Protein AF-A0A6D2JEH6-F1 (afdb_monomer_lite)

Secondary structure (DSSP, 8-state):
-HHHHHHTT------S-HHHHHHHHHHHHHHHHHHH-S--EEE--S-GGG-HHHHHHHHHHHHTT-EEEEEES-TTS--TT--GGGTPEEEE-TTSSSS-HHHHHHHHHHT------

Structure (mmCIF, N/CA/C/O backbone):
data_AF-A0A6D2JEH6-F1
#
_entry.id   AF-A0A6D2JEH6-F1
#
loop_
_atom_site.group_PDB
_atom_site.id
_atom_site.type_symbol
_atom_site.label_atom_id
_atom_site.label_alt_id
_atom_site.label_comp_id
_atom_site.label_asym_id
_atom_site.label_entity_id
_atom_site.label_seq_id
_atom_site.pdbx_PDB_ins_code
_atom_site.Cartn_x
_atom_site.Cartn_y
_atom_site.Cartn_z
_atom_site.occupancy
_atom_site.B_iso_or_equiv
_atom_site.auth_seq_id
_atom_site.auth_comp_id
_atom_site.auth_asym_id
_atom_site.auth_atom_id
_atom_site.pdbx_PDB_model_num
ATOM 1 N N . MET A 1 1 ? 7.323 -4.798 -20.475 1.00 51.69 1 MET A N 1
ATOM 2 C CA . MET A 1 1 ? 6.713 -5.170 -19.175 1.00 51.69 1 MET A CA 1
ATOM 3 C C . MET A 1 1 ? 5.180 -5.192 -19.118 1.00 51.69 1 MET A C 1
ATOM 5 O O . MET A 1 1 ? 4.658 -6.056 -18.431 1.00 51.69 1 MET A O 1
ATOM 9 N N . LYS A 1 2 ? 4.420 -4.338 -19.824 1.00 55.88 2 LYS A N 1
ATOM 10 C CA . LYS A 1 2 ? 2.959 -4.188 -19.589 1.00 55.88 2 LYS A CA 1
ATOM 11 C C . LYS A 1 2 ? 2.104 -5.464 -19.681 1.00 55.88 2 LYS A C 1
ATOM 13 O O . LYS A 1 2 ? 1.191 -5.643 -18.885 1.00 55.88 2 LYS A O 1
ATOM 18 N N . LYS A 1 3 ? 2.388 -6.368 -20.629 1.00 60.75 3 LYS A N 1
ATOM 19 C CA . LYS A 1 3 ? 1.535 -7.552 -20.858 1.00 60.75 3 LYS A CA 1
ATOM 20 C C . LYS A 1 3 ? 1.557 -8.549 -19.696 1.00 60.75 3 LYS A C 1
ATOM 22 O O . LYS A 1 3 ? 0.512 -9.087 -19.367 1.00 60.75 3 LYS A O 1
ATOM 27 N N . GLN A 1 4 ? 2.713 -8.798 -19.081 1.00 67.12 4 GLN A N 1
ATOM 28 C CA . GLN A 1 4 ? 2.839 -9.810 -18.022 1.00 67.12 4 GLN A CA 1
ATOM 29 C C . GLN A 1 4 ? 2.136 -9.371 -16.731 1.00 67.12 4 GLN A C 1
ATOM 31 O O . GLN A 1 4 ? 1.376 -10.150 -16.167 1.00 67.12 4 GLN A O 1
ATOM 36 N N . TYR A 1 5 ? 2.305 -8.109 -16.328 1.00 69.19 5 TYR A N 1
ATOM 37 C CA . TYR A 1 5 ? 1.587 -7.525 -15.192 1.00 69.19 5 TYR A CA 1
ATOM 38 C C . TYR A 1 5 ? 0.078 -7.492 -15.425 1.00 69.19 5 TYR A C 1
ATOM 40 O O . TYR A 1 5 ? -0.680 -7.921 -14.560 1.00 69.19 5 TYR A O 1
ATOM 48 N N . TRP A 1 6 ? -0.350 -7.107 -16.630 1.00 68.62 6 TRP A N 1
ATOM 49 C CA . TRP A 1 6 ? -1.756 -7.170 -17.017 1.00 68.62 6 TRP A CA 1
ATOM 50 C C . TRP A 1 6 ? -2.327 -8.593 -16.925 1.00 68.62 6 TRP A C 1
ATOM 52 O O . TRP A 1 6 ? -3.403 -8.791 -16.366 1.00 68.62 6 TRP A O 1
ATOM 62 N N . TYR A 1 7 ? -1.601 -9.608 -17.413 1.00 75.62 7 TYR A N 1
ATOM 63 C CA . TYR A 1 7 ? -2.022 -11.011 -17.294 1.00 75.62 7 TYR A CA 1
ATOM 64 C C . TYR A 1 7 ? -2.048 -11.514 -15.847 1.00 75.62 7 TYR A C 1
ATOM 66 O O . TYR A 1 7 ? -2.855 -12.380 -15.523 1.00 75.62 7 TYR A O 1
ATOM 74 N N . ALA A 1 8 ? -1.205 -10.957 -14.980 1.00 75.62 8 ALA A N 1
ATOM 75 C CA . ALA A 1 8 ? -1.225 -11.214 -13.546 1.00 75.62 8 ALA A CA 1
ATOM 76 C C . ALA A 1 8 ? -2.281 -10.376 -12.791 1.00 75.62 8 ALA A C 1
ATOM 78 O O . ALA A 1 8 ? -2.401 -10.501 -11.575 1.00 75.62 8 ALA A O 1
ATOM 79 N N . GLY A 1 9 ? -3.070 -9.555 -13.496 1.00 77.00 9 GLY A N 1
ATOM 80 C CA . GLY A 1 9 ? -4.145 -8.747 -12.918 1.00 77.00 9 GLY A CA 1
ATOM 81 C C . GLY A 1 9 ? -3.679 -7.452 -12.250 1.00 77.00 9 GLY A C 1
ATOM 82 O O . GLY A 1 9 ? -4.456 -6.836 -11.523 1.00 77.00 9 GLY A O 1
ATOM 83 N N . PHE A 1 10 ? -2.435 -7.031 -12.483 1.00 78.12 10 PHE A N 1
ATOM 84 C CA . PHE A 1 10 ? -1.943 -5.734 -12.036 1.00 78.12 10 PHE A CA 1
ATOM 85 C C . PHE A 1 10 ? -2.366 -4.636 -13.008 1.00 78.12 10 PHE A C 1
ATOM 87 O O . PHE A 1 10 ? -2.263 -4.775 -14.230 1.00 78.12 10 PHE A O 1
ATOM 94 N N . PHE A 1 11 ? -2.801 -3.519 -12.437 1.00 74.81 11 PHE A N 1
ATOM 95 C CA . PHE A 1 11 ? -3.062 -2.291 -13.168 1.00 74.81 11 PHE A CA 1
ATOM 96 C C . PHE A 1 11 ? -1.797 -1.440 -13.165 1.00 74.81 11 PHE A C 1
ATOM 98 O O . PHE A 1 11 ? -1.114 -1.340 -12.148 1.00 74.81 11 PHE A O 1
ATOM 105 N N . PHE A 1 12 ? -1.481 -0.863 -14.318 1.00 73.75 12 PHE A N 1
ATOM 106 C CA . PHE A 1 12 ? -0.352 0.039 -14.485 1.00 73.75 12 PHE A CA 1
ATOM 107 C C . PHE A 1 12 ? -0.905 1.402 -14.879 1.00 73.75 12 PHE A C 1
ATOM 109 O O . PHE A 1 12 ? -1.660 1.481 -15.851 1.00 73.75 12 PHE A O 1
ATOM 116 N N . ASP A 1 13 ? -0.561 2.433 -14.114 1.00 73.31 13 ASP A N 1
ATOM 117 C CA . ASP A 1 13 ? -0.879 3.815 -14.457 1.00 73.31 13 ASP A CA 1
ATOM 118 C C . ASP A 1 13 ? 0.348 4.460 -15.105 1.00 73.31 13 ASP A C 1
ATOM 120 O O . ASP A 1 13 ? 1.470 4.326 -14.618 1.00 73.31 13 ASP A O 1
ATOM 124 N N . GLU A 1 14 ? 0.121 5.129 -16.230 1.00 69.06 14 GLU A N 1
ATOM 125 C CA . GLU A 1 14 ? 1.138 5.888 -16.944 1.00 69.06 14 GLU A CA 1
ATOM 126 C C . GLU A 1 14 ? 0.853 7.366 -16.744 1.00 69.06 14 GLU A C 1
ATOM 128 O O . GLU A 1 14 ? -0.109 7.918 -17.277 1.00 69.06 14 GLU A O 1
ATOM 133 N N . GLY A 1 15 ? 1.690 8.002 -15.937 1.00 63.66 15 GLY A N 1
ATOM 134 C CA . GLY A 1 15 ? 1.724 9.441 -15.768 1.00 63.66 15 GLY A CA 1
ATOM 135 C C . GLY A 1 15 ? 3.045 9.967 -16.298 1.00 63.66 15 GLY A C 1
ATOM 136 O O . GLY A 1 15 ? 4.078 9.325 -16.128 1.00 63.66 15 GLY A O 1
ATOM 137 N N . ASP A 1 16 ? 3.004 11.147 -16.909 1.00 71.56 16 ASP A N 1
ATOM 138 C CA . ASP A 1 16 ? 4.212 11.842 -17.367 1.00 71.56 16 ASP A CA 1
ATOM 139 C C . ASP A 1 16 ? 5.062 12.372 -16.195 1.00 71.56 16 ASP A C 1
ATOM 141 O O . ASP A 1 16 ? 6.186 12.822 -16.402 1.00 71.56 16 ASP A O 1
ATOM 145 N N . ASP A 1 17 ? 4.531 12.321 -14.968 1.00 83.38 17 ASP A N 1
ATOM 146 C CA . ASP A 1 17 ? 5.134 12.898 -13.771 1.00 83.38 17 ASP A CA 1
ATOM 147 C C . ASP A 1 17 ? 4.981 11.982 -12.541 1.00 83.38 17 ASP A C 1
ATOM 149 O O . ASP A 1 17 ? 3.884 11.485 -12.249 1.00 83.38 17 ASP A O 1
ATOM 153 N N . SER A 1 18 ? 6.090 11.770 -11.824 1.00 78.06 18 SER A N 1
ATOM 154 C CA . SER A 1 18 ? 6.190 10.847 -10.687 1.00 78.06 18 SER A CA 1
ATOM 155 C C . SER A 1 18 ? 5.413 11.327 -9.463 1.00 78.06 18 SER A C 1
ATOM 157 O O . SER A 1 18 ? 4.823 10.499 -8.769 1.00 78.06 18 SER A O 1
ATOM 159 N N . GLU A 1 19 ? 5.336 12.639 -9.233 1.00 81.69 19 GLU A N 1
ATOM 160 C CA . GLU A 1 19 ? 4.535 13.229 -8.155 1.00 81.69 19 GLU A CA 1
ATOM 161 C C . GLU A 1 19 ? 3.042 12.970 -8.404 1.00 81.69 19 GLU A C 1
ATOM 163 O O . GLU A 1 19 ? 2.324 12.490 -7.525 1.00 81.69 19 GLU A O 1
ATOM 168 N N . SER A 1 20 ? 2.582 13.156 -9.646 1.00 84.50 20 SER A N 1
ATOM 169 C CA . SER A 1 20 ? 1.196 12.857 -10.026 1.00 84.50 20 SER A CA 1
ATOM 170 C C . SER A 1 20 ? 0.825 11.372 -9.887 1.00 84.50 20 SER A C 1
ATOM 172 O O . SER A 1 20 ? -0.325 11.050 -9.579 1.00 84.50 20 SER A O 1
ATOM 174 N N . LEU A 1 21 ? 1.775 10.463 -10.136 1.00 83.94 21 LEU A N 1
ATOM 175 C CA . LEU A 1 21 ? 1.590 9.019 -9.963 1.00 83.94 21 LEU A CA 1
ATOM 176 C C . LEU A 1 21 ? 1.562 8.641 -8.484 1.00 83.94 21 LEU A C 1
ATOM 178 O O . LEU A 1 21 ? 0.718 7.847 -8.065 1.00 83.94 21 LEU A O 1
ATOM 182 N N . HIS A 1 22 ? 2.446 9.246 -7.692 1.00 83.94 22 HIS A N 1
ATOM 183 C CA . HIS A 1 22 ? 2.484 9.068 -6.250 1.00 83.94 22 HIS A CA 1
ATOM 184 C C . HIS A 1 22 ? 1.155 9.491 -5.608 1.00 83.94 22 HIS A C 1
ATOM 186 O O . HIS A 1 22 ? 0.516 8.694 -4.918 1.00 83.94 22 HIS A O 1
ATOM 192 N N . GLN A 1 23 ? 0.671 10.692 -5.929 1.00 87.25 23 GLN A N 1
ATOM 193 C CA . GLN A 1 23 ? -0.597 11.209 -5.418 1.00 87.25 23 GLN A CA 1
ATOM 194 C C . GLN A 1 23 ? -1.786 10.311 -5.799 1.00 87.25 23 GLN A C 1
ATOM 196 O O . GLN A 1 23 ? -2.626 9.992 -4.954 1.00 87.25 23 GLN A O 1
ATOM 201 N N . ARG A 1 24 ? -1.841 9.843 -7.053 1.00 87.50 24 ARG A N 1
ATOM 202 C CA . ARG A 1 24 ? -2.885 8.913 -7.514 1.00 87.50 24 ARG A CA 1
ATOM 203 C C . ARG A 1 24 ? -2.853 7.587 -6.762 1.00 87.50 24 ARG A C 1
ATOM 205 O O . ARG A 1 24 ? -3.905 7.109 -6.348 1.00 87.50 24 ARG A O 1
ATOM 212 N N . MET A 1 25 ? -1.668 7.032 -6.506 1.00 88.00 25 MET A N 1
ATOM 213 C CA . MET A 1 25 ? -1.523 5.824 -5.690 1.00 88.00 25 MET A CA 1
ATOM 214 C C . MET A 1 25 ? -2.097 6.028 -4.278 1.00 88.00 25 MET A C 1
ATOM 216 O O . MET A 1 25 ? -2.830 5.165 -3.785 1.00 88.00 25 MET A O 1
ATOM 220 N N . LEU A 1 26 ? -1.800 7.158 -3.624 1.00 90.75 26 LEU A N 1
ATOM 221 C CA . LEU A 1 26 ? -2.345 7.461 -2.296 1.00 90.75 26 LEU A CA 1
ATOM 222 C C . LEU A 1 26 ? -3.881 7.549 -2.327 1.00 90.75 26 LEU A C 1
ATOM 224 O O . LEU A 1 26 ? -4.561 6.944 -1.490 1.00 90.75 26 LEU A O 1
ATOM 228 N N . GLU A 1 27 ? -4.433 8.268 -3.306 1.00 91.44 27 GLU A N 1
ATOM 229 C CA . GLU A 1 27 ? -5.878 8.423 -3.492 1.00 91.44 27 GLU A CA 1
ATOM 230 C C . GLU A 1 27 ? -6.574 7.092 -3.781 1.00 91.44 27 GLU A C 1
ATOM 232 O O . GLU A 1 27 ? -7.630 6.813 -3.207 1.00 91.44 27 GLU A O 1
ATOM 237 N N . ASP A 1 28 ? -5.977 6.239 -4.610 1.00 90.38 28 ASP A N 1
ATOM 238 C CA . ASP A 1 28 ? -6.512 4.924 -4.945 1.00 90.38 28 ASP A CA 1
ATOM 239 C C . ASP A 1 28 ? -6.613 4.025 -3.717 1.00 90.38 28 ASP A C 1
ATOM 241 O O . ASP A 1 28 ? -7.655 3.399 -3.501 1.00 90.38 28 ASP A O 1
ATOM 245 N N . VAL A 1 29 ? -5.592 4.006 -2.854 1.00 90.81 29 VAL A N 1
ATOM 246 C CA . VAL A 1 29 ? -5.636 3.236 -1.601 1.00 90.81 29 VAL A CA 1
ATOM 247 C C . VAL A 1 29 ? -6.769 3.732 -0.701 1.00 90.81 29 VAL A C 1
ATOM 249 O O . VAL A 1 29 ? -7.544 2.926 -0.169 1.00 90.81 29 VAL A O 1
ATOM 252 N N . VAL A 1 30 ? -6.917 5.050 -0.544 1.00 91.12 30 VAL A N 1
ATOM 253 C CA . VAL A 1 30 ? -7.988 5.640 0.277 1.00 91.12 30 VAL A CA 1
ATOM 254 C C . VAL A 1 30 ? -9.366 5.322 -0.306 1.00 91.12 30 VAL A C 1
ATOM 256 O O . VAL A 1 30 ? -10.255 4.859 0.411 1.00 91.12 30 VAL A O 1
ATOM 259 N N . ASN A 1 31 ? -9.549 5.524 -1.608 1.00 91.56 31 ASN A N 1
ATOM 260 C CA . ASN A 1 31 ? -10.820 5.310 -2.290 1.00 91.56 31 ASN A CA 1
ATOM 261 C C . ASN A 1 31 ? -11.222 3.834 -2.298 1.00 91.56 31 ASN A C 1
ATOM 263 O O . ASN A 1 31 ? -12.390 3.502 -2.070 1.00 91.56 31 ASN A O 1
ATOM 267 N N . TRP A 1 32 ? -10.268 2.938 -2.551 1.00 90.12 32 TRP A N 1
ATOM 268 C CA . TRP A 1 32 ? -10.506 1.501 -2.574 1.00 90.12 32 TRP A CA 1
ATOM 269 C C . TRP A 1 32 ? -10.891 0.974 -1.191 1.00 90.12 32 TRP A C 1
ATOM 271 O O . TRP A 1 32 ? -11.909 0.290 -1.058 1.00 90.12 32 TRP A O 1
ATOM 281 N N . THR A 1 33 ? -10.140 1.340 -0.148 1.00 90.88 33 THR A N 1
ATOM 282 C CA . THR A 1 33 ? -10.445 0.916 1.229 1.00 90.88 33 THR A CA 1
ATOM 283 C C . THR A 1 33 ? -11.785 1.462 1.719 1.00 90.88 33 THR A C 1
ATOM 285 O O . THR A 1 33 ? -12.541 0.728 2.358 1.00 90.88 33 THR A O 1
ATOM 288 N N . TRP A 1 34 ? -12.128 2.704 1.360 1.00 88.94 34 TRP A N 1
ATOM 289 C CA . TRP A 1 34 ? -13.428 3.298 1.678 1.00 88.94 34 TRP A CA 1
ATOM 290 C C . TRP A 1 34 ? -14.585 2.532 1.031 1.00 88.94 34 TRP A C 1
ATOM 292 O O . TRP A 1 34 ? -15.543 2.157 1.707 1.00 88.94 34 TRP A O 1
ATOM 302 N N . LYS A 1 35 ? -14.483 2.246 -0.274 1.00 91.31 35 LYS A N 1
ATOM 303 C CA . LYS A 1 35 ? -15.507 1.497 -1.022 1.00 91.31 35 LYS A CA 1
ATOM 304 C C . LYS A 1 35 ? -15.663 0.060 -0.527 1.00 91.31 35 LYS A C 1
ATOM 306 O O . LYS A 1 35 ? -16.757 -0.490 -0.609 1.00 91.31 35 LYS A O 1
ATOM 311 N N . LEU A 1 36 ? -14.588 -0.551 -0.026 1.00 91.31 36 LEU A N 1
ATOM 312 C CA . LEU A 1 36 ? -14.605 -1.931 0.450 1.00 91.31 36 LEU A CA 1
ATOM 313 C C . LEU A 1 36 ? -15.491 -2.113 1.697 1.00 91.31 36 LEU A C 1
ATOM 315 O O . LEU A 1 36 ? -16.072 -3.184 1.869 1.00 91.31 36 LEU A O 1
ATOM 319 N N . GLY A 1 37 ? -15.591 -1.101 2.569 1.00 87.12 37 GLY A N 1
ATOM 320 C CA . GLY A 1 37 ? -16.463 -1.115 3.754 1.00 87.12 37 GLY A CA 1
ATOM 321 C C . GLY A 1 37 ? -16.095 -2.146 4.834 1.00 87.12 37 GLY A C 1
ATOM 322 O O . GLY A 1 37 ? -16.873 -2.380 5.757 1.00 87.12 37 GLY A O 1
ATOM 323 N N . ARG A 1 38 ? -14.924 -2.784 4.726 1.00 91.19 38 ARG A N 1
ATOM 324 C CA . ARG A 1 38 ? -14.387 -3.769 5.679 1.00 91.19 38 ARG A CA 1
ATOM 325 C C . ARG A 1 38 ? -12.862 -3.690 5.736 1.00 91.19 38 ARG A C 1
ATOM 327 O O . ARG A 1 38 ? -12.230 -3.111 4.852 1.00 91.19 38 ARG A O 1
ATOM 334 N N . SER A 1 39 ? -12.273 -4.322 6.749 1.00 91.50 39 SER A N 1
ATOM 335 C CA . SER A 1 39 ? -10.820 -4.463 6.873 1.00 91.50 39 SER A CA 1
ATOM 336 C C . SER A 1 39 ? -10.204 -5.121 5.634 1.00 91.50 39 SER A C 1
ATOM 338 O O . SER A 1 39 ? -10.780 -6.029 5.033 1.00 91.50 39 SER A O 1
ATOM 340 N N . ALA A 1 40 ? -9.003 -4.669 5.283 1.00 90.94 40 ALA A N 1
ATOM 341 C CA . ALA A 1 40 ? -8.239 -5.118 4.123 1.00 90.94 40 ALA A CA 1
ATOM 342 C C . ALA A 1 40 ? -6.815 -5.471 4.549 1.00 90.94 40 ALA A C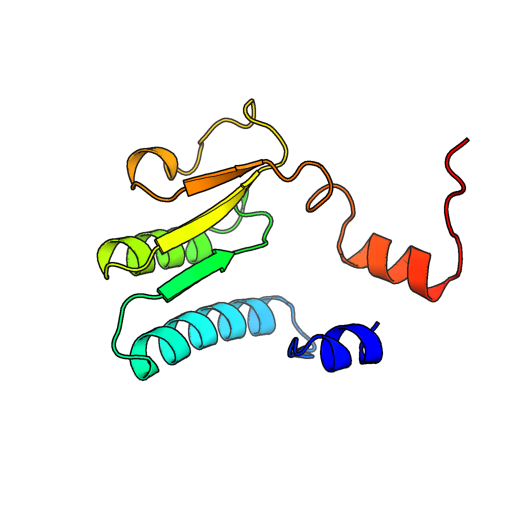 1
ATOM 344 O O . ALA A 1 40 ? -6.345 -4.975 5.573 1.00 90.94 40 ALA A O 1
ATOM 345 N N . ASN A 1 41 ? -6.135 -6.285 3.744 1.00 92.00 41 ASN A N 1
ATOM 346 C CA . ASN A 1 41 ? -4.692 -6.467 3.839 1.00 92.00 41 ASN A CA 1
ATOM 347 C C . ASN A 1 41 ? -4.042 -5.590 2.767 1.00 92.00 41 ASN A C 1
ATOM 349 O O . ASN A 1 41 ? -4.325 -5.762 1.585 1.00 92.00 41 ASN A O 1
ATOM 353 N N . LEU A 1 42 ? -3.207 -4.652 3.192 1.00 91.50 42 LEU A N 1
ATOM 354 C CA . LEU A 1 42 ? -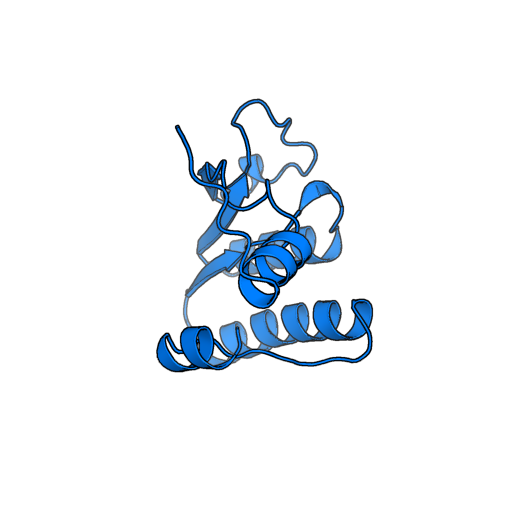2.463 -3.736 2.343 1.00 91.50 42 LEU A CA 1
ATOM 355 C C . LEU A 1 42 ? -0.992 -4.129 2.390 1.00 91.50 42 LEU A C 1
ATOM 357 O O . LEU A 1 42 ? -0.410 -4.229 3.471 1.00 91.50 42 LEU A O 1
ATOM 361 N N . VAL A 1 43 ? -0.414 -4.346 1.214 1.00 88.81 43 VAL A N 1
ATOM 362 C CA . VAL A 1 43 ? 1.020 -4.560 1.032 1.00 88.81 43 VAL A CA 1
ATOM 363 C C . VAL A 1 43 ? 1.531 -3.380 0.221 1.00 88.81 43 VAL A C 1
ATOM 365 O O . VAL A 1 43 ? 1.097 -3.182 -0.910 1.00 88.81 43 VAL A O 1
ATOM 368 N N . VAL A 1 44 ? 2.397 -2.574 0.824 1.00 85.06 44 VAL A N 1
ATOM 369 C CA . VAL A 1 44 ? 2.906 -1.339 0.222 1.00 85.06 44 VAL A CA 1
ATOM 370 C C . VAL A 1 44 ? 4.340 -1.571 -0.202 1.00 85.06 44 VAL A C 1
ATOM 372 O O . VAL A 1 44 ? 5.188 -1.730 0.663 1.00 85.06 44 VAL A O 1
ATOM 375 N N . LEU A 1 45 ? 4.614 -1.605 -1.504 1.00 81.81 45 LEU A N 1
ATOM 376 C CA . LEU A 1 45 ? 5.954 -1.845 -2.039 1.00 81.81 45 LEU A CA 1
ATOM 377 C C . LEU A 1 45 ? 6.560 -0.514 -2.490 1.00 81.81 45 LEU A C 1
ATOM 379 O O . LEU A 1 45 ? 6.259 -0.039 -3.578 1.00 81.81 45 LEU A O 1
ATOM 383 N N . SER A 1 46 ? 7.354 0.114 -1.625 1.00 75.44 46 SER A N 1
ATOM 384 C CA . SER A 1 46 ? 8.009 1.398 -1.899 1.00 75.44 46 SER A CA 1
ATOM 385 C C . SER A 1 46 ? 9.286 1.532 -1.067 1.00 75.44 46 SER A C 1
ATOM 387 O O . SER A 1 46 ? 9.435 0.857 -0.042 1.00 75.44 46 SER A O 1
ATOM 389 N N . ASN A 1 47 ? 10.183 2.429 -1.478 1.00 70.88 47 ASN A N 1
ATOM 390 C CA . ASN A 1 47 ? 11.279 2.888 -0.634 1.00 70.88 47 ASN A CA 1
ATOM 391 C C . ASN A 1 47 ? 10.758 3.914 0.390 1.00 70.88 47 ASN A C 1
ATOM 393 O O . ASN A 1 47 ? 10.826 5.124 0.206 1.00 70.88 47 ASN A O 1
ATOM 397 N N . ILE A 1 48 ? 10.178 3.406 1.475 1.00 67.81 48 ILE A N 1
ATOM 398 C CA . ILE A 1 48 ? 9.377 4.193 2.426 1.00 67.81 48 ILE A CA 1
ATOM 399 C C . ILE A 1 48 ? 10.233 5.162 3.265 1.00 67.81 48 ILE A C 1
ATOM 401 O O . ILE A 1 48 ? 9.688 6.096 3.852 1.00 67.81 48 ILE A O 1
ATOM 405 N N . SER A 1 49 ? 11.562 4.994 3.330 1.00 64.25 49 SER A N 1
ATOM 406 C CA . SER A 1 49 ? 12.437 5.846 4.158 1.00 64.25 49 SER A CA 1
ATOM 407 C C . SER A 1 49 ? 12.378 7.333 3.807 1.00 64.25 49 SER A C 1
ATOM 409 O O . SER A 1 49 ? 12.721 8.156 4.652 1.00 64.25 49 SER A O 1
ATOM 411 N N . GLU A 1 50 ? 11.930 7.674 2.601 1.00 66.50 50 GLU A N 1
ATOM 412 C CA . GLU A 1 50 ? 11.875 9.051 2.097 1.00 66.50 50 GLU A CA 1
ATOM 413 C C . GLU A 1 50 ? 10.439 9.589 1.965 1.00 66.50 50 GLU A C 1
ATOM 415 O O . GLU A 1 50 ? 10.243 10.769 1.685 1.00 66.50 50 GLU A O 1
ATOM 420 N N . ASP A 1 51 ? 9.427 8.759 2.230 1.00 78.19 51 ASP A N 1
ATOM 421 C CA . ASP A 1 51 ? 8.039 9.029 1.857 1.00 78.19 51 ASP A CA 1
ATOM 422 C C . ASP A 1 51 ? 7.130 9.210 3.086 1.00 78.19 51 ASP A C 1
ATOM 424 O O . ASP A 1 51 ? 6.483 8.288 3.601 1.00 78.19 51 ASP A O 1
ATOM 428 N N . VAL A 1 52 ? 7.114 10.444 3.595 1.00 82.75 52 VAL A N 1
ATOM 429 C CA . VAL A 1 52 ? 6.345 10.829 4.789 1.00 82.75 52 VAL A CA 1
ATOM 430 C C . VAL A 1 52 ? 4.836 10.666 4.574 1.00 82.75 52 VAL A C 1
ATOM 432 O O . VAL A 1 52 ? 4.120 10.287 5.509 1.00 82.75 52 VAL A O 1
ATOM 435 N N . GLU A 1 53 ? 4.345 10.926 3.364 1.00 88.00 53 GLU A N 1
ATOM 436 C CA . GLU A 1 53 ? 2.921 10.840 3.031 1.00 88.00 53 GLU A CA 1
ATOM 437 C C . GLU A 1 53 ? 2.447 9.389 3.040 1.00 88.00 53 GLU A C 1
ATOM 439 O O . GLU A 1 53 ? 1.425 9.066 3.657 1.00 88.00 53 GLU A O 1
ATOM 444 N N . LEU A 1 54 ? 3.247 8.482 2.482 1.00 88.25 54 LEU A N 1
ATOM 445 C CA . LEU A 1 54 ? 2.987 7.051 2.526 1.00 88.25 54 LEU A CA 1
ATOM 446 C C . LEU A 1 54 ? 3.041 6.496 3.952 1.00 88.25 54 LEU A C 1
ATOM 448 O O . LEU A 1 54 ? 2.184 5.699 4.346 1.00 88.25 54 LEU A O 1
ATOM 452 N N . VAL A 1 55 ? 3.989 6.954 4.774 1.00 88.38 55 VAL A N 1
ATOM 453 C CA . VAL A 1 55 ? 4.042 6.614 6.207 1.00 88.38 55 VAL A CA 1
ATOM 454 C C . VAL A 1 55 ? 2.764 7.047 6.921 1.00 88.38 55 VAL A C 1
ATOM 456 O O . VAL A 1 55 ? 2.186 6.272 7.694 1.00 88.38 55 VAL A O 1
ATOM 459 N N . TYR A 1 56 ? 2.296 8.267 6.661 1.00 90.38 56 TYR A N 1
ATOM 460 C CA . TYR A 1 56 ? 1.053 8.773 7.232 1.00 90.38 56 TYR A CA 1
ATOM 461 C C . TYR A 1 56 ? -0.166 7.970 6.757 1.00 90.38 56 TYR A C 1
ATOM 463 O O . TYR A 1 56 ? -1.020 7.601 7.576 1.00 90.38 56 TYR A O 1
ATOM 471 N N . LEU A 1 57 ? -0.228 7.633 5.466 1.00 92.06 57 LEU A N 1
ATOM 472 C CA . LEU A 1 57 ? -1.272 6.788 4.894 1.00 92.06 57 LEU A CA 1
ATOM 473 C C . LEU A 1 57 ? -1.307 5.424 5.587 1.00 92.06 57 LEU A C 1
ATOM 475 O O . LEU A 1 57 ? -2.363 4.999 6.052 1.00 92.06 57 LEU A O 1
ATOM 479 N N . MET A 1 58 ? -0.163 4.755 5.729 1.00 92.06 58 MET A N 1
ATOM 480 C CA . MET A 1 58 ? -0.076 3.444 6.373 1.00 92.06 58 MET A CA 1
ATOM 481 C C . MET A 1 58 ? -0.533 3.481 7.835 1.00 92.06 58 MET A C 1
ATOM 483 O O . MET A 1 58 ? -1.318 2.627 8.258 1.00 92.06 58 MET A O 1
ATOM 487 N N . LYS A 1 59 ? -0.107 4.494 8.602 1.00 92.12 59 LYS A N 1
ATOM 488 C CA . LYS A 1 59 ? -0.563 4.703 9.989 1.00 92.12 59 LYS A CA 1
ATOM 489 C C . LYS A 1 59 ? -2.076 4.927 10.049 1.00 92.12 59 LYS A C 1
ATOM 491 O O . LYS A 1 59 ? -2.754 4.351 10.902 1.00 92.12 59 LYS A O 1
ATOM 496 N N . SER A 1 60 ? -2.617 5.696 9.108 1.00 92.88 60 SER A N 1
ATOM 497 C CA . SER A 1 60 ? -4.056 5.954 8.987 1.00 92.88 60 SER A CA 1
ATOM 498 C C . SER A 1 60 ? -4.848 4.702 8.606 1.00 92.88 60 SER A C 1
ATOM 500 O O . SER A 1 60 ? -5.917 4.450 9.155 1.00 92.88 60 SER A O 1
ATOM 502 N N . MET A 1 61 ? -4.331 3.874 7.699 1.00 93.81 61 MET A N 1
ATOM 503 C CA . MET A 1 61 ? -4.971 2.609 7.337 1.00 93.81 61 MET A CA 1
ATOM 504 C C . MET A 1 61 ? -4.955 1.629 8.510 1.00 93.81 61 MET 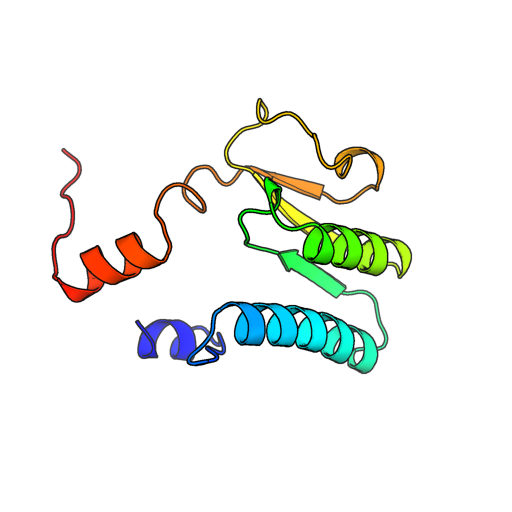A C 1
ATOM 506 O O . MET A 1 61 ? -5.961 0.979 8.802 1.00 93.81 61 MET A O 1
ATOM 510 N N . LYS A 1 62 ? -3.843 1.568 9.246 1.00 94.00 62 LYS A N 1
ATOM 511 C CA . LYS A 1 62 ? -3.736 0.732 10.438 1.00 94.00 62 LYS A CA 1
ATOM 512 C C . LYS A 1 62 ? -4.736 1.137 11.522 1.00 94.00 62 LYS A C 1
ATOM 514 O O . LYS A 1 62 ? -5.403 0.265 12.079 1.00 94.00 62 LYS A O 1
ATOM 519 N N . SER A 1 63 ? -4.881 2.435 11.802 1.00 93.00 63 SER A N 1
ATOM 520 C CA . SER A 1 63 ? -5.819 2.935 12.821 1.00 93.00 63 SER A CA 1
ATOM 521 C C . SER A 1 63 ? -7.288 2.702 12.451 1.00 93.00 63 SER A C 1
ATOM 523 O O . SER A 1 63 ? -8.116 2.488 13.333 1.00 93.00 63 SER A O 1
ATOM 525 N N . ARG A 1 64 ? -7.604 2.649 11.151 1.00 92.19 64 ARG A N 1
ATOM 526 C CA . ARG A 1 64 ? -8.925 2.266 10.618 1.00 92.19 64 ARG A CA 1
ATOM 527 C C . ARG A 1 64 ? -9.198 0.755 10.658 1.00 92.19 64 ARG A C 1
ATOM 529 O O . ARG A 1 64 ? -10.262 0.317 10.234 1.00 92.19 64 ARG A O 1
ATOM 536 N N . GLY A 1 65 ? -8.265 -0.048 11.172 1.00 93.00 65 GLY A N 1
ATOM 537 C CA . GLY A 1 65 ? -8.434 -1.493 11.326 1.00 93.00 65 GLY A CA 1
ATOM 538 C C . GLY A 1 65 ? -8.056 -2.310 10.090 1.00 93.00 65 GLY A C 1
ATOM 539 O O . GLY A 1 65 ? -8.450 -3.474 9.993 1.00 93.00 65 GLY A O 1
ATOM 540 N N . HIS A 1 66 ? -7.302 -1.737 9.145 1.00 94.56 66 HIS A N 1
ATOM 541 C CA . HIS A 1 66 ? -6.679 -2.504 8.067 1.00 94.56 66 HIS A CA 1
ATOM 542 C C . HIS A 1 66 ? -5.372 -3.152 8.553 1.00 94.56 66 HIS A C 1
ATOM 544 O O . HIS A 1 66 ? -4.666 -2.638 9.425 1.00 94.56 66 HIS A O 1
ATOM 550 N N . ASN A 1 67 ? -5.028 -4.298 7.973 1.00 93.81 67 ASN A N 1
ATOM 551 C CA . ASN A 1 67 ? -3.720 -4.913 8.150 1.00 93.81 67 ASN A CA 1
ATOM 552 C C . ASN A 1 67 ? -2.770 -4.303 7.130 1.00 93.81 67 ASN A C 1
ATOM 554 O O . ASN A 1 67 ? -3.040 -4.368 5.937 1.00 93.81 67 ASN A O 1
ATOM 558 N N . VAL A 1 68 ? -1.667 -3.728 7.592 1.00 93.00 68 VAL A N 1
ATOM 559 C CA . VAL A 1 68 ? -0.685 -3.074 6.725 1.00 93.00 68 VAL A CA 1
ATOM 560 C C . VAL A 1 68 ? 0.652 -3.781 6.881 1.00 93.00 68 VAL A C 1
ATOM 562 O O . VAL A 1 68 ? 1.074 -4.071 8.008 1.00 93.00 68 VAL A O 1
ATOM 565 N N . VAL A 1 69 ? 1.278 -4.075 5.745 1.00 90.19 69 VAL A N 1
ATOM 566 C CA . VAL A 1 69 ? 2.586 -4.711 5.633 1.00 90.19 69 VAL A CA 1
ATOM 567 C C . VAL A 1 69 ? 3.455 -3.893 4.688 1.00 90.19 69 VAL A C 1
ATOM 569 O O . VAL A 1 69 ? 2.981 -3.474 3.630 1.00 90.19 69 VAL A O 1
ATOM 572 N N . PHE A 1 70 ? 4.720 -3.705 5.046 1.00 85.88 70 PHE A N 1
ATOM 573 C CA . PHE A 1 70 ? 5.700 -3.059 4.178 1.00 85.88 70 PHE A CA 1
ATOM 574 C C . PHE A 1 70 ? 7.006 -3.858 4.081 1.00 85.88 70 PHE A C 1
ATOM 576 O O . PHE A 1 70 ? 7.357 -4.551 5.044 1.00 85.88 70 PHE A O 1
ATOM 583 N N . PRO A 1 71 ? 7.715 -3.801 2.939 1.00 82.12 71 PRO A N 1
ATOM 584 C CA . PRO A 1 71 ? 8.980 -4.474 2.749 1.00 82.12 71 PRO A CA 1
ATOM 585 C C . PRO A 1 71 ? 10.125 -3.694 3.404 1.00 82.12 71 PRO A C 1
ATOM 587 O O . PRO A 1 71 ? 10.143 -2.464 3.396 1.00 82.12 71 PRO A O 1
ATOM 590 N N . ARG A 1 72 ? 11.114 -4.420 3.924 1.00 75.31 72 ARG A N 1
ATOM 591 C CA . ARG A 1 72 ? 12.434 -3.891 4.299 1.00 75.31 72 ARG A CA 1
ATOM 592 C C . ARG A 1 72 ? 13.522 -4.728 3.657 1.00 75.31 72 ARG A C 1
ATOM 594 O O . ARG A 1 72 ? 13.347 -5.940 3.502 1.00 75.31 72 ARG A O 1
ATOM 601 N N . LYS A 1 73 ? 14.646 -4.092 3.337 1.00 71.81 73 LYS A N 1
ATOM 602 C CA . LYS A 1 73 ? 15.812 -4.773 2.777 1.00 71.81 73 LYS A CA 1
ATOM 603 C C . LYS A 1 73 ? 16.487 -5.638 3.841 1.00 71.81 73 LYS A C 1
ATOM 605 O O . LYS A 1 73 ? 16.723 -6.821 3.607 1.00 71.81 73 LYS A O 1
ATOM 610 N N . SER A 1 74 ? 16.714 -5.086 5.035 1.00 69.88 74 SER A N 1
ATOM 611 C CA . SER A 1 74 ? 17.300 -5.805 6.172 1.00 69.88 74 SER A CA 1
ATOM 612 C C . SER A 1 74 ? 16.564 -5.534 7.488 1.00 69.88 74 SER A C 1
ATOM 614 O O . SER A 1 74 ? 15.857 -4.542 7.642 1.00 69.88 74 SER A O 1
ATOM 616 N N . ARG A 1 75 ? 16.758 -6.421 8.476 1.00 67.31 75 ARG A N 1
ATOM 617 C CA . ARG A 1 75 ? 16.367 -6.171 9.879 1.00 67.31 75 ARG A CA 1
ATOM 618 C C . ARG A 1 75 ? 17.204 -5.081 10.540 1.00 67.31 75 ARG A C 1
ATOM 620 O O . ARG A 1 75 ? 16.752 -4.495 11.518 1.00 67.31 75 ARG A O 1
ATOM 627 N N . ASP A 1 76 ? 18.407 -4.852 10.023 1.00 66.06 76 ASP A N 1
ATOM 628 C CA . ASP A 1 76 ? 19.349 -3.874 10.568 1.00 66.06 76 ASP A CA 1
ATOM 629 C C . ASP A 1 76 ? 19.057 -2.448 10.077 1.00 66.06 76 ASP A C 1
ATOM 631 O O . ASP A 1 76 ? 19.655 -1.488 10.565 1.00 66.06 76 ASP A O 1
ATOM 635 N N . ASP A 1 77 ? 18.098 -2.292 9.157 1.00 65.62 77 ASP A N 1
ATOM 636 C CA . ASP A 1 77 ? 17.573 -0.988 8.782 1.00 65.62 77 ASP A CA 1
ATOM 637 C C . ASP A 1 77 ? 16.846 -0.400 9.999 1.00 65.62 77 ASP A C 1
ATOM 639 O O . ASP A 1 77 ? 15.768 -0.849 10.398 1.00 65.62 77 ASP A O 1
ATOM 643 N N . SER A 1 78 ? 17.453 0.612 10.620 1.00 65.00 78 SER A N 1
ATOM 644 C CA . SER A 1 78 ? 16.874 1.327 11.762 1.00 65.00 78 SER A CA 1
ATOM 645 C C . SER A 1 78 ? 15.432 1.749 11.453 1.00 65.00 78 SER A C 1
ATOM 647 O O . SER A 1 78 ? 15.171 2.316 10.393 1.00 65.00 78 SER A O 1
ATOM 649 N N . ASP A 1 79 ? 14.468 1.452 12.338 1.00 67.62 79 ASP A N 1
ATOM 650 C CA . ASP A 1 79 ? 13.077 1.947 12.249 1.00 67.62 79 ASP A CA 1
ATOM 651 C C . ASP A 1 79 ? 13.013 3.455 12.531 1.00 67.62 79 ASP A C 1
ATOM 653 O O . ASP A 1 79 ? 12.456 3.915 13.526 1.00 67.62 79 ASP A O 1
ATOM 657 N N . SER A 1 80 ? 13.609 4.239 11.635 1.00 67.81 80 SER A N 1
ATOM 658 C CA . SER A 1 80 ? 13.611 5.700 11.679 1.00 67.81 80 SER A CA 1
ATOM 659 C C . SER A 1 80 ? 12.202 6.290 11.570 1.00 67.81 80 SER A C 1
ATOM 661 O O . SER A 1 80 ? 11.961 7.408 12.019 1.00 67.81 80 SER A O 1
ATOM 663 N N . LEU A 1 81 ? 11.254 5.531 11.017 1.00 72.56 81 LEU A N 1
ATOM 664 C CA . LEU A 1 81 ? 9.883 5.961 10.742 1.00 72.56 81 LEU A CA 1
ATOM 665 C C . LEU A 1 81 ? 8.905 5.650 11.890 1.00 72.56 81 LEU A C 1
ATOM 667 O O . LEU A 1 81 ? 7.734 6.073 11.867 1.00 72.56 81 LEU A O 1
ATOM 671 N N . GLY A 1 82 ? 9.376 4.911 12.900 1.00 76.38 82 GLY A N 1
ATOM 672 C CA . GLY A 1 82 ? 8.599 4.486 14.059 1.00 76.38 82 GLY A CA 1
ATOM 673 C C . GLY A 1 82 ? 7.391 3.631 13.678 1.00 76.38 82 GLY A C 1
ATOM 674 O O . GLY A 1 82 ? 6.343 3.742 14.316 1.00 76.38 82 GLY A O 1
ATOM 675 N N . LEU A 1 83 ? 7.484 2.842 12.603 1.00 79.56 83 LEU A N 1
ATOM 676 C CA . LEU A 1 83 ? 6.386 1.997 12.128 1.00 79.56 83 LEU A CA 1
ATOM 677 C C . LEU A 1 83 ? 6.221 0.750 12.999 1.00 79.56 83 LEU A C 1
ATOM 679 O O . LEU A 1 83 ? 5.087 0.319 13.226 1.00 79.56 83 LEU A O 1
ATOM 683 N N . SER A 1 84 ? 7.307 0.224 13.569 1.00 75.12 84 SER A N 1
ATOM 684 C CA . SER A 1 84 ? 7.286 -0.976 14.417 1.00 75.12 84 SER A CA 1
ATOM 685 C C . SER A 1 84 ? 6.361 -0.828 15.632 1.00 75.12 84 SER A C 1
ATOM 687 O O . SER A 1 84 ? 5.663 -1.768 16.017 1.00 75.12 84 SER A O 1
ATOM 689 N N . GLN A 1 85 ? 6.264 0.382 16.193 1.00 79.31 85 GLN A N 1
ATOM 690 C CA . GLN A 1 85 ? 5.433 0.686 17.366 1.00 79.31 85 GLN A CA 1
ATOM 691 C C . GLN A 1 85 ? 3.941 0.843 17.035 1.00 79.31 85 GLN A C 1
ATOM 693 O O . GLN A 1 85 ? 3.100 0.866 17.930 1.00 79.31 85 GLN A O 1
ATOM 698 N N . THR A 1 86 ? 3.587 0.935 15.752 1.00 83.19 86 THR A N 1
ATOM 699 C CA . THR A 1 86 ? 2.200 1.166 15.310 1.00 83.19 86 THR A CA 1
ATOM 700 C C . THR A 1 86 ? 1.423 -0.130 15.062 1.00 83.19 86 THR A C 1
ATOM 702 O O . THR A 1 86 ? 0.239 -0.106 14.721 1.00 83.19 86 THR A O 1
ATOM 705 N N . GLY A 1 87 ? 2.074 -1.288 15.217 1.00 84.12 87 GLY A N 1
ATOM 706 C CA . GLY A 1 87 ? 1.495 -2.595 14.899 1.00 84.12 87 GLY A CA 1
ATOM 707 C C . GLY A 1 87 ? 1.353 -2.860 13.394 1.00 84.12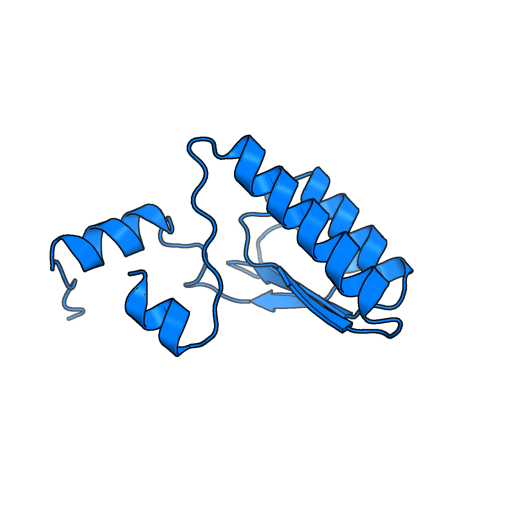 87 GLY A C 1
ATOM 708 O O . GLY A 1 87 ? 0.656 -3.805 12.999 1.00 84.12 87 GLY A O 1
ATOM 709 N N . ILE A 1 88 ? 1.969 -2.023 12.558 1.00 88.88 88 ILE A N 1
ATOM 710 C CA . ILE A 1 88 ? 2.232 -2.301 11.144 1.00 88.88 88 ILE A CA 1
ATOM 711 C C . ILE A 1 88 ? 3.309 -3.387 11.083 1.00 88.88 88 ILE A C 1
ATOM 713 O O . ILE A 1 88 ? 4.259 -3.366 11.864 1.00 88.88 88 ILE A O 1
ATOM 717 N N . ARG A 1 89 ? 3.127 -4.381 10.208 1.00 87.12 89 ARG A N 1
ATOM 718 C CA . ARG A 1 89 ? 4.061 -5.507 10.107 1.00 87.12 89 ARG A CA 1
ATOM 719 C C . ARG A 1 89 ? 5.124 -5.237 9.055 1.00 87.12 89 ARG A C 1
ATOM 721 O O . ARG A 1 89 ? 4.846 -4.665 8.007 1.00 87.12 89 ARG A O 1
ATOM 728 N N . GLU A 1 90 ? 6.315 -5.732 9.330 1.00 85.25 90 GLU A N 1
ATOM 729 C CA . GLU A 1 90 ? 7.442 -5.680 8.409 1.00 85.25 90 GLU A CA 1
ATOM 730 C C . GLU A 1 90 ? 7.562 -7.021 7.680 1.00 85.25 90 GLU A C 1
ATOM 732 O O . GLU A 1 90 ? 7.367 -8.087 8.276 1.00 85.25 90 GLU A O 1
ATOM 737 N N . TRP A 1 91 ? 7.895 -6.974 6.394 1.00 84.50 91 TRP A N 1
ATOM 738 C CA . TRP A 1 91 ? 8.258 -8.134 5.593 1.00 84.50 91 TRP A CA 1
ATOM 739 C C . TRP A 1 91 ? 9.684 -7.955 5.076 1.00 84.50 91 TRP A C 1
ATOM 741 O O . TRP A 1 91 ? 9.986 -6.994 4.383 1.00 84.50 91 TRP A O 1
ATOM 751 N N . ILE A 1 92 ? 10.588 -8.867 5.423 1.00 79.75 92 ILE A N 1
ATOM 752 C CA . ILE A 1 92 ? 11.971 -8.802 4.937 1.00 79.75 92 ILE A CA 1
ATOM 753 C C . ILE A 1 92 ? 11.974 -9.298 3.494 1.00 79.75 92 ILE A C 1
ATOM 755 O O . ILE A 1 92 ? 11.686 -10.470 3.241 1.00 79.75 92 ILE A O 1
ATOM 759 N N . CYS A 1 93 ? 12.262 -8.390 2.568 1.00 75.19 93 CYS A N 1
ATOM 760 C CA . CYS A 1 93 ? 12.259 -8.636 1.137 1.00 75.19 93 CYS A CA 1
ATOM 761 C C . CYS A 1 93 ? 13.559 -8.072 0.535 1.00 75.19 93 CYS A C 1
ATOM 763 O O . CYS A 1 93 ? 13.558 -6.959 0.009 1.00 75.19 93 CYS A O 1
ATOM 765 N N . PRO A 1 94 ? 14.678 -8.814 0.651 1.00 66.50 94 PRO A N 1
ATOM 766 C CA . PRO A 1 94 ? 16.009 -8.301 0.323 1.00 66.50 94 PRO A CA 1
ATOM 767 C C . PRO A 1 94 ? 16.149 -7.928 -1.157 1.00 66.50 94 PRO A C 1
ATOM 769 O O . PRO A 1 94 ? 16.808 -6.951 -1.471 1.00 66.50 94 PRO A O 1
ATOM 772 N N . ASN A 1 95 ? 15.452 -8.632 -2.054 1.00 68.19 95 ASN A N 1
ATOM 773 C CA . ASN A 1 95 ? 15.611 -8.459 -3.502 1.00 68.19 95 ASN A CA 1
ATOM 774 C C . ASN A 1 95 ? 14.610 -7.468 -4.124 1.00 68.19 95 ASN A C 1
ATOM 776 O O . ASN A 1 95 ? 14.657 -7.225 -5.322 1.00 68.19 95 ASN A O 1
ATOM 780 N N . LEU A 1 96 ? 13.654 -6.938 -3.354 1.00 63.59 96 LEU A N 1
ATOM 781 C CA . LEU A 1 96 ? 12.566 -6.113 -3.903 1.00 63.5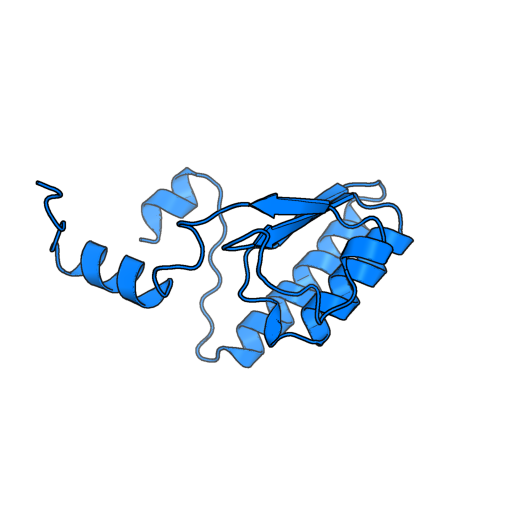9 96 LEU A CA 1
ATOM 782 C C . LEU A 1 96 ? 12.930 -4.627 -4.015 1.00 63.59 96 LEU A C 1
ATOM 784 O O . LEU A 1 96 ? 12.238 -3.880 -4.698 1.00 63.59 96 LEU A O 1
ATOM 788 N N . LEU A 1 97 ? 13.989 -4.208 -3.320 1.00 58.53 97 LEU A N 1
ATOM 789 C CA . LEU A 1 97 ? 14.450 -2.818 -3.239 1.00 58.53 97 LEU A CA 1
ATOM 790 C C . LEU A 1 97 ? 15.883 -2.637 -3.779 1.00 58.53 97 LEU A C 1
ATOM 792 O O . LEU A 1 97 ? 16.428 -1.542 -3.674 1.00 58.53 97 LEU A O 1
ATOM 796 N N . ASP A 1 98 ? 16.494 -3.704 -4.304 1.00 53.56 98 ASP A N 1
ATOM 797 C CA . ASP A 1 98 ? 17.911 -3.735 -4.704 1.00 53.56 98 ASP A CA 1
ATOM 798 C C . ASP A 1 98 ? 18.150 -3.365 -6.160 1.00 53.56 98 ASP A C 1
ATOM 800 O O . ASP A 1 98 ? 19.230 -2.889 -6.497 1.00 53.56 98 ASP A O 1
ATOM 804 N N . GLU A 1 99 ? 17.129 -3.508 -6.991 1.00 52.16 99 GLU A N 1
ATOM 805 C CA . GLU A 1 99 ? 17.124 -2.960 -8.334 1.00 52.16 99 GLU A CA 1
ATOM 806 C C . GLU A 1 99 ? 16.164 -1.781 -8.317 1.00 52.16 99 GLU A C 1
ATOM 808 O O . GLU A 1 99 ? 15.022 -1.898 -7.850 1.00 52.16 99 GLU A O 1
ATOM 813 N N . SER A 1 100 ? 16.600 -0.631 -8.832 1.00 51.53 100 SER A N 1
ATOM 814 C CA . SER A 1 100 ? 15.613 0.366 -9.226 1.00 51.53 100 SER A CA 1
ATOM 815 C C . SER A 1 100 ? 14.611 -0.351 -10.141 1.00 51.53 100 SER A C 1
ATOM 817 O O . SER A 1 100 ? 14.996 -1.119 -11.025 1.00 51.53 100 SER A O 1
ATOM 819 N N . LEU A 1 101 ? 13.305 -0.158 -9.942 1.00 51.69 101 LEU A N 1
ATOM 820 C CA . LEU A 1 101 ? 12.306 -0.701 -10.877 1.00 51.69 101 LEU A CA 1
ATOM 821 C C . LEU A 1 101 ? 12.624 -0.285 -12.334 1.00 51.69 101 LEU A C 1
ATOM 823 O O . LEU A 1 101 ? 12.216 -0.966 -13.274 1.00 51.69 101 LEU A O 1
ATOM 827 N N . GLU A 1 102 ? 13.405 0.789 -12.501 1.00 47.25 102 GLU A N 1
ATOM 828 C CA . GLU A 1 102 ? 14.036 1.236 -13.742 1.00 47.25 102 GLU A CA 1
ATOM 829 C C . GLU A 1 102 ? 15.144 0.306 -14.273 1.00 47.25 102 GLU A C 1
ATOM 831 O O . GLU A 1 102 ? 15.135 0.013 -15.465 1.00 47.25 102 GLU A O 1
ATOM 836 N N . GLU A 1 103 ? 16.060 -0.211 -13.449 1.00 46.94 103 GLU A N 1
ATOM 837 C CA . GLU A 1 103 ? 17.080 -1.203 -13.843 1.00 46.94 103 GLU A CA 1
ATOM 838 C C . GLU A 1 103 ? 16.455 -2.553 -14.202 1.00 46.94 103 GLU A C 1
ATOM 840 O O . GLU A 1 103 ? 16.801 -3.114 -15.243 1.00 46.94 103 GLU A O 1
ATOM 845 N N . LEU A 1 104 ? 15.456 -3.019 -13.440 1.00 49.50 104 LEU A N 1
ATOM 846 C CA . LEU A 1 104 ? 14.645 -4.192 -13.807 1.00 49.50 104 LEU A CA 1
ATOM 847 C C . LEU A 1 104 ? 13.966 -3.977 -15.164 1.00 49.50 104 LEU A C 1
ATOM 849 O O . LEU A 1 104 ? 13.941 -4.865 -16.018 1.00 49.50 104 LEU A O 1
ATOM 853 N N . TYR A 1 105 ? 13.412 -2.783 -15.387 1.00 47.78 105 TYR A N 1
ATOM 854 C CA . TYR A 1 105 ? 12.825 -2.402 -16.667 1.00 47.78 105 TYR A CA 1
ATOM 855 C C . TYR A 1 105 ? 13.875 -2.356 -17.787 1.00 47.78 105 TYR A C 1
ATOM 857 O O . TYR A 1 105 ? 13.605 -2.830 -18.895 1.00 47.78 105 TYR A O 1
ATOM 865 N N . PHE A 1 106 ? 15.081 -1.857 -17.516 1.00 45.03 106 PHE A N 1
ATOM 866 C CA . PHE A 1 106 ? 16.158 -1.698 -18.490 1.00 45.03 106 PHE A CA 1
ATOM 867 C C . PHE A 1 106 ? 16.808 -3.034 -18.873 1.00 45.03 106 PHE A C 1
ATOM 869 O O . PHE A 1 106 ? 16.887 -3.354 -20.060 1.00 45.03 106 PHE A O 1
ATOM 876 N N . ALA A 1 107 ? 17.193 -3.867 -17.906 1.00 49.91 107 ALA A N 1
ATOM 877 C CA . ALA A 1 107 ? 17.768 -5.194 -18.137 1.00 49.91 107 ALA A CA 1
ATOM 878 C C . ALA A 1 107 ? 16.802 -6.101 -18.923 1.00 49.91 107 ALA A C 1
ATOM 880 O O . ALA A 1 107 ? 17.190 -6.779 -19.878 1.00 49.91 107 ALA A O 1
ATOM 881 N N . TRP A 1 108 ? 15.503 -6.035 -18.611 1.00 46.41 108 TRP A N 1
ATOM 882 C CA . TRP A 1 108 ? 14.485 -6.854 -19.276 1.00 46.41 108 TRP A CA 1
ATOM 883 C C . TRP A 1 108 ? 14.079 -6.339 -20.659 1.00 46.41 108 TRP A C 1
ATOM 885 O O . TRP A 1 108 ? 13.620 -7.122 -21.493 1.00 46.41 108 TRP A O 1
ATOM 895 N N . THR A 1 109 ? 14.207 -5.037 -20.926 1.00 43.97 109 THR A N 1
ATOM 896 C CA . THR A 1 109 ? 13.925 -4.465 -22.256 1.00 43.97 109 THR A CA 1
ATOM 897 C C . THR A 1 109 ? 15.123 -4.536 -23.197 1.00 43.97 109 THR A C 1
ATOM 899 O O . THR A 1 109 ? 14.925 -4.569 -24.411 1.00 43.97 109 THR A O 1
ATOM 902 N N . THR A 1 110 ? 16.342 -4.619 -22.660 1.00 47.75 110 THR A N 1
ATOM 903 C CA . THR A 1 110 ? 17.585 -4.753 -23.437 1.00 47.75 110 THR A CA 1
ATOM 904 C C . THR A 1 110 ? 18.066 -6.200 -23.590 1.00 47.75 110 THR A C 1
ATOM 906 O O . THR A 1 110 ? 18.962 -6.456 -24.391 1.00 47.75 110 THR A O 1
ATOM 909 N N . GLY A 1 111 ? 17.448 -7.164 -22.894 1.00 44.66 111 GLY A N 1
ATOM 910 C CA . GLY A 1 111 ? 17.779 -8.587 -23.014 1.00 44.66 111 GLY A CA 1
ATOM 911 C C . GLY A 1 111 ? 19.096 -8.985 -22.343 1.00 44.66 111 GLY A C 1
ATOM 912 O O . GLY A 1 111 ? 19.592 -10.082 -22.591 1.00 44.66 111 GLY A O 1
ATOM 913 N N . GLN A 1 112 ? 19.662 -8.125 -21.493 1.00 46.44 112 GLN A N 1
ATOM 914 C CA . GLN A 1 112 ? 20.795 -8.483 -20.647 1.00 46.44 112 GLN A CA 1
ATOM 915 C C . GLN A 1 112 ? 20.274 -9.238 -19.424 1.00 46.44 112 GLN A C 1
ATOM 917 O O . GLN A 1 112 ? 20.040 -8.669 -18.364 1.00 46.44 112 GLN A O 1
ATOM 922 N N . VAL A 1 113 ? 20.056 -10.541 -19.595 1.00 45.91 113 VAL A N 1
ATOM 923 C CA . VAL A 1 113 ? 19.985 -11.460 -18.459 1.00 45.91 113 VAL A CA 1
ATOM 924 C C . VAL A 1 113 ? 21.407 -11.561 -17.917 1.00 45.91 113 VAL A C 1
ATOM 926 O O . VAL A 1 113 ? 22.304 -12.005 -18.632 1.00 45.91 113 VAL A O 1
ATOM 929 N N . VAL A 1 114 ? 21.626 -11.094 -16.689 1.00 49.59 114 VAL A N 1
ATOM 930 C CA . VAL A 1 114 ? 22.846 -11.414 -15.947 1.00 49.59 114 VAL A CA 1
ATOM 931 C C . VAL A 1 114 ? 22.763 -12.908 -15.647 1.00 49.59 114 VAL A C 1
ATOM 933 O O . VAL A 1 114 ? 21.921 -13.340 -14.864 1.00 49.59 114 VAL A O 1
ATOM 936 N N . GLU A 1 115 ? 23.558 -13.707 -16.355 1.00 42.44 115 GLU A N 1
ATOM 937 C CA . GLU A 1 115 ? 23.804 -15.095 -15.974 1.00 42.44 115 GLU A CA 1
ATOM 938 C C . GLU A 1 115 ? 24.532 -15.069 -14.623 1.00 42.44 115 GLU A C 1
ATOM 940 O O . GLU A 1 115 ? 25.654 -14.571 -14.526 1.00 42.44 115 GLU A O 1
ATOM 945 N N . GLU A 1 116 ? 23.864 -15.537 -13.569 1.00 42.44 116 GLU A N 1
ATOM 946 C CA . GLU A 1 116 ? 24.527 -15.884 -12.312 1.00 42.44 116 GLU A CA 1
ATOM 947 C C . GLU A 1 116 ? 25.346 -17.170 -12.544 1.00 42.44 116 GLU A C 1
ATOM 949 O O . GLU A 1 116 ? 24.772 -18.215 -12.864 1.00 42.44 116 GLU A O 1
ATOM 954 N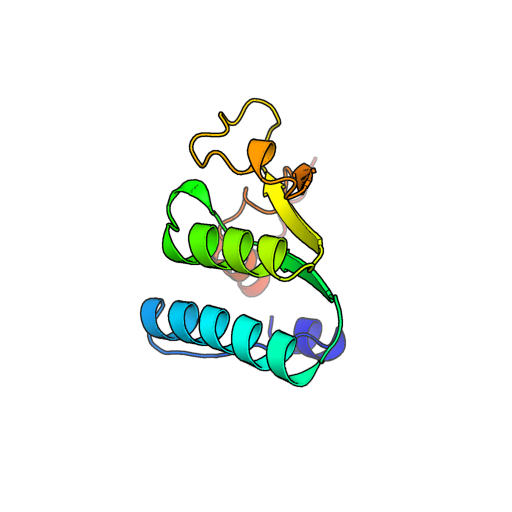 N . GLU A 1 117 ? 26.678 -17.076 -12.421 1.00 36.72 117 GLU A N 1
ATOM 955 C CA . GLU A 1 117 ? 27.599 -18.223 -12.267 1.00 36.72 117 GLU A CA 1
ATOM 956 C C . GLU A 1 117 ? 27.606 -18.760 -10.828 1.00 36.72 117 GLU A C 1
ATOM 958 O O . GLU A 1 117 ? 27.645 -17.940 -9.879 1.00 36.72 117 GLU A O 1
#

Radius of gyration: 16.05 Å; chains: 1; bounding box: 44×32×41 Å

Sequence (117 aa):
MKKQYWYAGFFFDEGDDSESLHQRMLEDVVNWTWKLGRSANLVVLSNISEDVELVYLMKSMKSRGHNVVFPRKSRDDSDSLGLSQTGIREWICPNLLDESLEELYFAWTTGQVVEEE

Organism: NCBI:txid1685480

pLDDT: mean 74.91, std 15.99, range [36.72, 94.56]

Foldseek 3Di:
DPPVCVVVVHDDDDDPDPVVVVVVVLVCVVVVVVVVVDAEEAEDEDPCPVPPPVLVSQLVSVVVPHAAEYEDLDPPPPPPSCVVVSNHYYDHDNPSPPDDVVNVVVCVVVVPDPDDD